Protein AF-A0A8H3WYZ9-F1 (afdb_monomer_lite)

Sequence (81 aa):
MASWEYTHKEFPKVPTLEEIDKSDVEAVRAAREQQVREYWIKVMEIRLNCLKNTIQEKNDKTRLVFIKDIRPMYLNLAKSL

Radius of gyration: 17.28 Å; chains: 1; bounding box: 46×20×42 Å

Structure (mmCIF, N/CA/C/O backbone):
data_AF-A0A8H3WYZ9-F1
#
_entry.id   AF-A0A8H3WYZ9-F1
#
loop_
_atom_site.group_PDB
_atom_site.id
_atom_site.type_symbol
_atom_site.label_atom_id
_atom_site.label_alt_id
_atom_site.label_comp_id
_atom_site.label_asym_id
_atom_site.label_entity_id
_atom_site.label_seq_id
_atom_site.pdbx_PDB_ins_code
_atom_site.Cartn_x
_atom_site.Cartn_y
_atom_site.Cartn_z
_atom_site.occupancy
_atom_site.B_iso_or_equiv
_atom_site.auth_seq_id
_atom_site.auth_comp_id
_atom_site.auth_asym_id
_atom_site.auth_atom_id
_atom_site.pdbx_PDB_model_num
ATOM 1 N N . MET A 1 1 ? -23.843 3.119 -21.233 1.00 54.59 1 MET A N 1
ATOM 2 C CA . MET A 1 1 ? -22.367 3.168 -21.165 1.00 54.59 1 MET A CA 1
ATOM 3 C C . MET A 1 1 ? -21.836 1.903 -21.806 1.00 54.59 1 MET A C 1
ATOM 5 O O . MET A 1 1 ? -22.451 0.855 -21.627 1.00 54.59 1 MET A O 1
ATOM 9 N N . ALA A 1 2 ? -20.810 2.007 -22.647 1.00 60.25 2 ALA A N 1
ATOM 10 C CA . ALA A 1 2 ? -20.326 0.867 -23.417 1.00 60.25 2 ALA A CA 1
ATOM 11 C C . ALA A 1 2 ? -19.489 -0.070 -22.528 1.00 60.25 2 ALA A C 1
ATOM 13 O O . ALA A 1 2 ? -18.750 0.383 -21.664 1.00 60.25 2 ALA A O 1
ATOM 14 N N . SER A 1 3 ? -19.578 -1.384 -22.750 1.00 68.12 3 SER A N 1
ATOM 15 C CA . SER A 1 3 ? -18.930 -2.431 -21.933 1.00 68.12 3 SER A CA 1
ATOM 16 C C . SER A 1 3 ? -17.391 -2.351 -21.845 1.00 68.12 3 SER A C 1
ATOM 18 O O . SER A 1 3 ? -16.790 -3.118 -21.097 1.00 68.12 3 SER A O 1
ATOM 20 N N . TRP A 1 4 ? -16.748 -1.484 -22.626 1.00 77.81 4 TRP A N 1
ATOM 21 C CA . TRP A 1 4 ? -15.292 -1.340 -22.739 1.00 77.81 4 TRP A CA 1
ATOM 22 C C . TRP A 1 4 ? -14.760 -0.034 -22.131 1.00 77.81 4 TRP A C 1
ATOM 24 O O . TRP A 1 4 ? -13.558 0.223 -22.176 1.00 77.81 4 TRP A O 1
ATOM 34 N N . GLU A 1 5 ? -15.638 0.802 -21.578 1.00 77.62 5 GLU A N 1
ATOM 35 C CA . GLU A 1 5 ? -15.274 2.087 -20.987 1.00 77.62 5 GLU A CA 1
ATOM 36 C C . GLU A 1 5 ? -14.574 1.845 -19.640 1.00 77.62 5 GLU A C 1
ATOM 38 O O . GLU A 1 5 ? -15.190 1.455 -18.648 1.00 77.62 5 GLU A O 1
ATOM 43 N N . TYR A 1 6 ? -13.251 2.004 -19.618 1.00 79.31 6 TYR A N 1
ATOM 44 C CA . TYR A 1 6 ? -12.458 1.838 -18.405 1.00 79.31 6 TYR A CA 1
ATOM 45 C C . TYR A 1 6 ? -12.555 3.096 -17.538 1.00 79.31 6 TYR A C 1
ATOM 47 O O . TYR A 1 6 ? -12.176 4.187 -17.961 1.00 79.31 6 TYR A O 1
ATOM 55 N N . THR A 1 7 ? -13.026 2.940 -16.302 1.00 87.62 7 THR A N 1
ATOM 56 C CA . THR A 1 7 ? -13.028 4.005 -15.293 1.00 87.62 7 THR A CA 1
ATOM 57 C C . THR A 1 7 ? -11.970 3.702 -14.241 1.00 87.62 7 THR A C 1
ATOM 59 O O . THR A 1 7 ? -11.976 2.629 -13.632 1.00 87.62 7 THR A O 1
ATOM 62 N N . HIS A 1 8 ? -11.052 4.645 -14.018 1.00 87.56 8 HIS A N 1
ATOM 63 C CA . HIS A 1 8 ? -10.076 4.529 -12.940 1.00 87.56 8 HIS A CA 1
ATOM 64 C C . HIS A 1 8 ? -10.794 4.463 -11.592 1.00 87.56 8 HIS A C 1
ATOM 66 O O . HIS A 1 8 ? -11.657 5.283 -11.287 1.00 87.56 8 HIS A O 1
ATOM 72 N N . LYS A 1 9 ? -10.429 3.472 -10.777 1.00 89.75 9 LYS A N 1
ATOM 73 C CA . LYS A 1 9 ? -10.966 3.343 -9.427 1.00 89.75 9 LYS A CA 1
ATOM 74 C C . LYS A 1 9 ? -10.227 4.293 -8.492 1.00 89.75 9 LYS A C 1
ATOM 76 O O . LYS A 1 9 ? -9.014 4.178 -8.330 1.00 89.75 9 LYS A O 1
ATOM 81 N N . GLU A 1 10 ? -10.974 5.178 -7.852 1.00 91.00 10 GLU A N 1
ATOM 82 C CA . GLU A 1 10 ? -10.478 6.038 -6.784 1.00 91.00 10 GLU A CA 1
ATOM 83 C C . GLU A 1 10 ? -10.736 5.393 -5.420 1.00 91.00 10 GLU A C 1
ATOM 85 O O . GLU A 1 10 ? -11.681 4.618 -5.242 1.00 91.00 10 GLU A O 1
ATOM 90 N N . PHE A 1 11 ? -9.871 5.690 -4.454 1.00 90.31 11 PHE A N 1
ATOM 91 C CA . PHE A 1 11 ? -9.992 5.195 -3.088 1.00 90.31 11 PHE A CA 1
ATOM 92 C C . PHE A 1 11 ? -9.922 6.377 -2.121 1.00 90.31 11 PHE A C 1
ATOM 94 O O . PHE A 1 11 ? -9.033 7.218 -2.275 1.00 90.31 11 PHE A O 1
ATOM 101 N N . PRO A 1 12 ? -10.817 6.451 -1.121 1.00 89.38 12 PRO A N 1
ATOM 102 C CA . PRO A 1 12 ? -10.724 7.474 -0.095 1.00 89.38 12 PRO A CA 1
ATOM 103 C C . PRO A 1 12 ? -9.450 7.271 0.726 1.00 89.38 12 PRO A C 1
ATOM 105 O O . PRO A 1 12 ? -9.001 6.140 0.941 1.00 89.38 12 PRO A O 1
ATOM 108 N N . LYS A 1 13 ? -8.882 8.379 1.199 1.00 90.56 13 LYS A N 1
ATOM 109 C CA . LYS A 1 13 ? -7.761 8.345 2.132 1.00 90.56 13 LYS A CA 1
ATOM 110 C C . LYS A 1 13 ? -8.292 7.991 3.519 1.00 90.56 13 LYS A C 1
ATOM 112 O O . LYS A 1 13 ? -9.168 8.680 4.036 1.00 90.56 13 LYS A O 1
ATOM 117 N N . VAL A 1 14 ? -7.760 6.928 4.099 1.00 92.38 14 VAL A N 1
ATOM 118 C CA . VAL A 1 14 ? -7.989 6.513 5.481 1.00 92.38 14 VAL A CA 1
ATOM 119 C C . VAL A 1 14 ? -6.781 6.882 6.351 1.00 92.38 14 VAL A C 1
ATOM 121 O O . VAL A 1 14 ? -5.689 7.119 5.814 1.00 92.38 14 VAL A O 1
ATOM 124 N N . PRO A 1 15 ? -6.961 6.971 7.680 1.00 92.19 15 PRO A N 1
ATOM 125 C CA . PRO A 1 15 ? -5.855 7.197 8.601 1.00 92.19 15 PRO A CA 1
ATOM 126 C C . PRO A 1 15 ? -4.810 6.076 8.523 1.00 92.19 15 PRO A C 1
ATOM 128 O O . PRO A 1 15 ? -5.085 4.955 8.085 1.00 92.19 15 PRO A O 1
ATOM 131 N N . THR A 1 16 ? -3.586 6.386 8.926 1.00 90.88 16 THR A N 1
ATOM 132 C CA . THR A 1 16 ? -2.477 5.426 8.937 1.00 90.88 16 THR A CA 1
ATOM 133 C C . THR A 1 16 ? -2.562 4.484 10.141 1.00 90.88 16 THR A C 1
ATOM 135 O O . THR A 1 16 ? -3.248 4.754 11.122 1.00 90.88 16 THR A O 1
ATOM 138 N N . LEU A 1 17 ? -1.824 3.367 10.105 1.00 89.31 17 LEU A N 1
ATOM 139 C CA . LEU A 1 17 ? -1.791 2.393 11.210 1.00 89.31 17 LEU A CA 1
ATOM 140 C C . LEU A 1 17 ? -1.286 2.968 12.546 1.00 89.31 17 LEU A C 1
ATOM 142 O O . LEU A 1 17 ? -1.482 2.340 13.583 1.00 89.31 17 LEU A O 1
ATOM 146 N N . GLU A 1 18 ? -0.614 4.119 12.521 1.00 90.81 18 GLU A N 1
ATOM 147 C CA . GLU A 1 18 ? -0.119 4.826 13.709 1.00 90.81 18 GLU A CA 1
ATOM 148 C C . GLU A 1 18 ? -1.196 5.718 14.344 1.00 90.81 18 GLU A C 1
ATOM 150 O O . GLU A 1 18 ? -1.142 5.993 15.540 1.00 90.81 18 GLU A O 1
ATOM 155 N N . GLU A 1 19 ? -2.187 6.135 13.554 1.00 89.94 19 GLU A N 1
ATOM 156 C CA . GLU A 1 19 ? -3.261 7.055 13.947 1.00 89.94 19 GLU A CA 1
ATOM 157 C C . GLU A 1 19 ? -4.535 6.321 14.401 1.00 89.94 19 GLU A C 1
ATOM 159 O O . GLU A 1 19 ? -5.470 6.948 14.897 1.00 89.94 19 GLU A O 1
ATOM 164 N N . ILE A 1 20 ? -4.590 4.999 14.221 1.00 91.06 20 ILE A N 1
ATOM 165 C CA . ILE A 1 20 ? -5.772 4.163 14.460 1.00 91.06 20 ILE A CA 1
ATOM 166 C C . ILE A 1 20 ? -5.620 3.368 15.757 1.00 91.06 20 ILE A C 1
ATOM 168 O O . ILE A 1 20 ? -4.546 2.845 16.065 1.00 91.06 20 ILE A O 1
ATOM 172 N N . ASP A 1 21 ? -6.723 3.211 16.491 1.00 91.38 21 ASP A N 1
ATOM 173 C CA . ASP A 1 21 ? -6.778 2.272 17.606 1.00 91.38 21 ASP A CA 1
ATOM 174 C C . ASP A 1 21 ? -6.660 0.827 17.097 1.00 91.38 21 ASP A C 1
ATOM 176 O O . ASP A 1 21 ? -7.451 0.350 16.287 1.00 91.38 21 ASP A O 1
ATOM 180 N N . LYS A 1 22 ? -5.679 0.096 17.624 1.00 89.44 22 LYS A N 1
ATOM 181 C CA . LYS A 1 22 ? -5.407 -1.299 17.261 1.00 89.44 22 LYS A CA 1
ATOM 182 C C . LYS A 1 22 ? -6.549 -2.247 17.630 1.00 89.44 22 LYS A C 1
ATOM 184 O O . LYS A 1 22 ? -6.558 -3.373 17.136 1.00 89.44 22 LYS A O 1
ATOM 189 N N . SER A 1 23 ? -7.460 -1.825 18.509 1.00 93.12 23 SER A N 1
ATOM 190 C CA . SER A 1 23 ? -8.659 -2.590 18.854 1.00 93.12 23 SER A CA 1
ATOM 191 C C . SER A 1 23 ? -9.734 -2.545 17.755 1.00 93.12 23 SER A C 1
ATOM 193 O O . SER A 1 23 ? -10.514 -3.491 17.630 1.00 93.12 23 SER A O 1
ATOM 195 N N . ASP A 1 24 ? -9.731 -1.507 16.910 1.00 93.88 24 ASP A N 1
ATOM 196 C CA . ASP A 1 24 ? -10.652 -1.357 15.785 1.00 93.88 24 ASP A CA 1
ATOM 197 C C . ASP A 1 24 ? -10.160 -2.162 14.574 1.00 93.88 24 ASP A C 1
ATOM 199 O O . ASP A 1 24 ? -9.352 -1.725 13.748 1.00 93.88 24 ASP A O 1
ATOM 203 N N . VAL A 1 25 ? -10.662 -3.393 14.477 1.00 92.06 25 VAL A N 1
ATOM 204 C CA . VAL A 1 25 ? -10.280 -4.350 13.434 1.00 92.06 25 VAL A CA 1
ATOM 205 C C . VAL A 1 25 ? -10.616 -3.836 12.028 1.00 92.06 25 VAL A C 1
ATOM 207 O O . VAL A 1 25 ? -9.860 -4.108 11.089 1.00 92.06 25 VAL A O 1
ATOM 210 N N . GLU A 1 26 ? -11.715 -3.095 11.856 1.00 92.00 26 GLU A N 1
ATOM 211 C CA . GLU A 1 26 ? -12.126 -2.582 10.544 1.00 92.00 26 GLU A CA 1
ATOM 212 C C . GLU A 1 26 ? -11.215 -1.446 10.088 1.00 92.00 26 GLU A C 1
ATOM 214 O O . GLU A 1 26 ? -10.723 -1.468 8.954 1.00 92.00 26 GLU A O 1
ATOM 219 N N . ALA A 1 27 ? -10.913 -0.506 10.985 1.00 90.38 27 ALA A N 1
ATOM 220 C CA . ALA A 1 27 ? -9.991 0.583 10.694 1.00 90.38 27 ALA A CA 1
ATOM 221 C C . ALA A 1 27 ? -8.575 0.056 10.401 1.00 90.38 27 ALA A C 1
ATOM 223 O O . ALA A 1 27 ? -7.953 0.458 9.412 1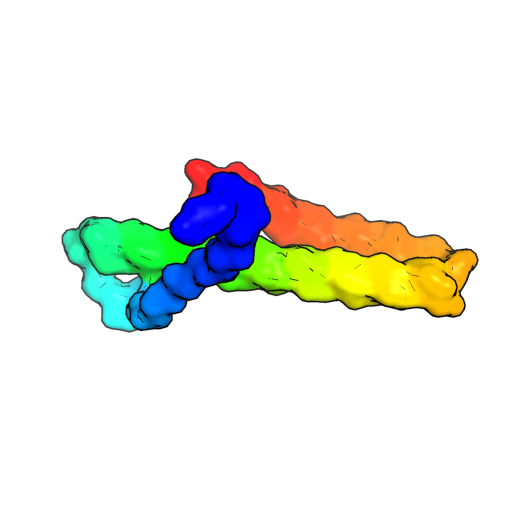.00 90.38 27 ALA A O 1
ATOM 224 N N . VAL A 1 28 ? -8.090 -0.921 11.178 1.00 92.75 28 VAL A N 1
ATOM 225 C CA . VAL A 1 28 ? -6.800 -1.587 10.922 1.00 92.75 28 VAL A CA 1
ATOM 226 C C . VAL A 1 28 ? -6.782 -2.252 9.544 1.00 92.75 28 VAL A C 1
ATOM 228 O O . VAL A 1 28 ? -5.787 -2.151 8.819 1.00 92.75 28 VAL A O 1
ATOM 231 N N . ARG A 1 29 ? -7.869 -2.925 9.149 1.00 91.38 29 ARG A N 1
ATOM 232 C CA . ARG A 1 29 ? -7.973 -3.561 7.830 1.00 91.38 29 ARG A CA 1
ATOM 233 C C . ARG A 1 29 ? -7.920 -2.529 6.708 1.00 91.38 29 ARG A C 1
ATOM 235 O O . ARG A 1 29 ? -7.118 -2.685 5.787 1.00 91.38 29 ARG A O 1
ATOM 242 N N . ALA A 1 30 ? -8.714 -1.466 6.809 1.00 92.38 30 ALA A N 1
ATOM 243 C CA . ALA A 1 30 ? -8.757 -0.403 5.810 1.00 92.38 30 ALA A CA 1
ATOM 244 C C . ALA A 1 30 ? -7.385 0.272 5.633 1.00 92.38 30 ALA A C 1
ATOM 246 O O . ALA A 1 30 ? -6.934 0.485 4.504 1.00 92.38 30 ALA A O 1
ATOM 247 N N . ALA A 1 31 ? -6.681 0.541 6.737 1.00 92.69 31 ALA A N 1
ATOM 248 C CA . ALA A 1 31 ? -5.346 1.131 6.708 1.00 92.69 31 ALA A CA 1
ATOM 249 C C . ALA A 1 31 ? -4.298 0.202 6.084 1.00 92.69 31 ALA A C 1
ATOM 251 O O . ALA A 1 31 ? -3.479 0.655 5.283 1.00 92.69 31 ALA A O 1
ATOM 252 N N . ARG A 1 32 ? -4.348 -1.109 6.367 1.00 91.25 32 ARG A N 1
ATOM 253 C CA . ARG A 1 32 ? -3.480 -2.095 5.694 1.00 91.25 32 ARG A CA 1
ATOM 254 C C . ARG A 1 32 ? -3.727 -2.132 4.192 1.00 91.25 32 ARG A C 1
ATOM 256 O O . ARG A 1 32 ? -2.777 -2.130 3.414 1.00 91.25 32 ARG A O 1
ATOM 263 N N . GLU A 1 33 ? -4.987 -2.131 3.772 1.00 91.62 33 GLU A N 1
ATOM 264 C CA . GLU A 1 33 ? -5.329 -2.117 2.350 1.00 91.62 33 GLU A CA 1
ATOM 265 C C . GLU A 1 33 ? -4.828 -0.849 1.648 1.00 91.62 33 GLU A C 1
ATOM 267 O O . GLU A 1 33 ? -4.316 -0.928 0.529 1.00 91.62 33 GLU A O 1
ATOM 272 N N . GLN A 1 34 ? -4.931 0.317 2.295 1.00 92.06 34 GLN A N 1
ATOM 273 C CA . GLN A 1 34 ? -4.335 1.543 1.767 1.00 92.06 34 GLN A CA 1
ATOM 274 C C . GLN A 1 34 ? -2.812 1.433 1.672 1.00 92.06 34 GLN A C 1
ATOM 276 O O . GLN A 1 34 ? -2.251 1.760 0.627 1.00 92.06 3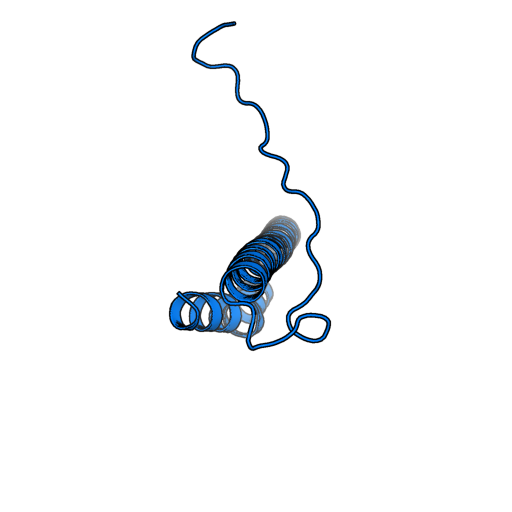4 GLN A O 1
ATOM 281 N N . GLN A 1 35 ? -2.150 0.918 2.708 1.00 90.56 35 GLN A N 1
ATOM 282 C CA . GLN A 1 35 ? -0.697 0.767 2.728 1.00 90.56 35 GLN A CA 1
ATOM 283 C C . GLN A 1 35 ? -0.202 -0.134 1.585 1.00 90.56 35 GLN A C 1
ATOM 285 O O . GLN A 1 35 ? 0.775 0.195 0.911 1.00 90.56 35 GLN A O 1
ATOM 290 N N . VAL A 1 36 ? -0.910 -1.234 1.304 1.00 89.50 36 VAL A N 1
ATOM 291 C CA . VAL A 1 36 ? -0.614 -2.121 0.167 1.00 89.50 36 VAL A CA 1
ATOM 292 C C . VAL A 1 36 ? -0.789 -1.394 -1.170 1.00 89.50 36 VAL A C 1
ATOM 294 O O . VAL A 1 36 ? 0.068 -1.521 -2.048 1.00 89.50 36 VAL A O 1
ATOM 297 N N . ARG A 1 37 ? -1.860 -0.601 -1.339 1.00 91.12 37 ARG A N 1
ATOM 298 C CA . ARG A 1 37 ? -2.078 0.204 -2.558 1.00 91.12 37 ARG A CA 1
ATOM 299 C C . ARG A 1 37 ? -0.949 1.213 -2.780 1.00 91.12 37 ARG A C 1
ATOM 301 O O . ARG A 1 37 ? -0.395 1.274 -3.874 1.00 91.12 37 ARG A O 1
ATOM 308 N N . GLU A 1 38 ? -0.576 1.966 -1.750 1.00 90.62 38 GLU A N 1
ATOM 309 C CA . GLU A 1 38 ? 0.505 2.959 -1.817 1.00 90.62 38 GLU A CA 1
ATOM 310 C C . GLU A 1 38 ? 1.857 2.319 -2.145 1.00 90.62 38 GLU A C 1
ATOM 312 O O . GLU A 1 38 ? 2.652 2.861 -2.915 1.00 90.62 38 GLU A O 1
ATOM 317 N N .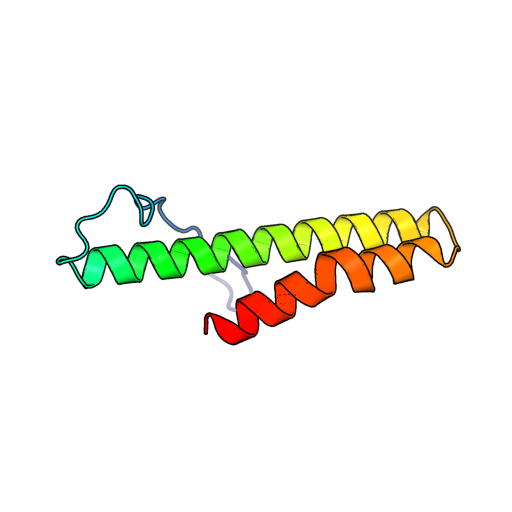 TYR A 1 39 ? 2.115 1.134 -1.599 1.00 88.06 39 TYR A N 1
ATOM 318 C CA . TYR A 1 39 ? 3.339 0.403 -1.885 1.00 88.06 39 TYR A CA 1
ATOM 319 C C . TYR A 1 39 ? 3.404 -0.072 -3.340 1.00 88.06 39 TYR A C 1
ATOM 321 O O . TYR A 1 39 ? 4.442 0.061 -3.991 1.00 88.06 39 TYR A O 1
ATOM 329 N N . TRP A 1 40 ? 2.289 -0.567 -3.883 1.00 86.69 40 TRP A N 1
ATOM 330 C CA . TRP A 1 40 ? 2.184 -0.912 -5.301 1.00 86.69 40 TRP A CA 1
ATOM 331 C C . TRP A 1 40 ? 2.433 0.286 -6.216 1.00 86.69 40 TRP A C 1
ATOM 333 O O . TRP A 1 40 ? 3.141 0.141 -7.214 1.00 86.69 40 TRP A O 1
ATOM 343 N N . ILE A 1 41 ? 1.902 1.461 -5.865 1.00 89.25 41 ILE A N 1
ATOM 344 C CA . ILE A 1 41 ? 2.152 2.706 -6.603 1.00 89.25 41 ILE A CA 1
ATOM 345 C C . ILE A 1 41 ? 3.655 2.997 -6.636 1.00 89.25 41 ILE A C 1
ATOM 347 O O . ILE A 1 41 ? 4.214 3.113 -7.725 1.00 89.25 41 ILE A O 1
ATOM 351 N N . LYS A 1 42 ? 4.335 2.984 -5.481 1.00 86.69 42 LYS A N 1
ATOM 352 C CA . LYS A 1 42 ? 5.793 3.202 -5.406 1.00 86.69 42 LYS A CA 1
ATOM 353 C C . LYS A 1 42 ? 6.574 2.210 -6.265 1.00 86.69 42 LYS A C 1
ATOM 355 O O . LYS A 1 42 ? 7.473 2.594 -7.009 1.00 86.69 42 LYS A O 1
ATOM 360 N N . VAL A 1 43 ? 6.221 0.928 -6.206 1.00 84.00 43 VAL A N 1
ATOM 361 C CA . VAL A 1 43 ? 6.862 -0.111 -7.025 1.00 84.00 43 VAL A CA 1
ATOM 362 C C . VAL A 1 43 ? 6.693 0.171 -8.523 1.00 84.00 43 VAL A C 1
ATOM 364 O O . VAL A 1 43 ? 7.649 0.022 -9.291 1.00 84.00 43 VAL A O 1
ATOM 367 N N . MET A 1 44 ? 5.502 0.597 -8.951 1.00 85.69 44 MET A N 1
ATOM 368 C CA . MET A 1 44 ? 5.240 0.938 -10.351 1.00 85.69 44 MET A CA 1
ATOM 369 C C . MET A 1 44 ? 5.947 2.224 -10.782 1.00 85.69 44 MET A C 1
ATOM 371 O O . MET A 1 44 ? 6.493 2.261 -11.883 1.00 85.69 44 MET A O 1
ATOM 375 N N . GLU A 1 45 ? 6.021 3.239 -9.923 1.00 85.88 45 GLU A N 1
ATOM 376 C CA . GLU A 1 45 ? 6.776 4.470 -10.179 1.00 85.88 45 GLU A CA 1
ATOM 377 C C . GLU A 1 45 ? 8.266 4.183 -10.390 1.00 85.88 45 GLU A C 1
ATOM 379 O O . GLU A 1 45 ? 8.849 4.609 -11.391 1.00 85.88 45 GLU A O 1
ATOM 384 N N . ILE A 1 46 ? 8.881 3.391 -9.504 1.00 82.38 46 ILE A N 1
ATOM 385 C CA . ILE A 1 46 ? 10.294 3.008 -9.637 1.00 82.38 46 ILE A CA 1
ATOM 386 C C . ILE A 1 46 ? 10.496 2.190 -10.918 1.00 82.38 46 ILE A C 1
ATOM 388 O O . ILE A 1 46 ? 11.457 2.424 -11.656 1.00 82.38 46 ILE A O 1
ATOM 392 N N . ARG A 1 47 ? 9.574 1.273 -11.242 1.00 78.75 47 ARG A N 1
ATOM 393 C CA . ARG A 1 47 ? 9.617 0.500 -12.493 1.00 78.75 47 ARG A CA 1
ATOM 394 C C . ARG A 1 47 ? 9.551 1.402 -13.724 1.00 78.75 47 ARG A C 1
ATOM 396 O O . ARG A 1 47 ? 10.349 1.216 -14.640 1.00 78.75 47 ARG A O 1
ATOM 403 N N . LEU A 1 48 ? 8.633 2.368 -13.759 1.00 82.62 48 LEU A N 1
ATOM 404 C CA . LEU A 1 48 ? 8.506 3.318 -14.867 1.00 82.62 48 LEU A CA 1
ATOM 405 C C . LEU A 1 48 ? 9.772 4.164 -15.024 1.00 82.62 48 LEU A C 1
ATOM 407 O O . LEU A 1 48 ? 10.250 4.336 -16.144 1.00 82.62 48 LEU A O 1
ATOM 411 N N . ASN A 1 49 ? 10.356 4.628 -13.919 1.00 78.69 49 ASN A N 1
ATOM 412 C CA . ASN A 1 49 ? 11.618 5.367 -13.941 1.00 78.69 49 ASN A CA 1
ATOM 413 C C . ASN A 1 49 ? 12.780 4.505 -14.457 1.00 78.69 49 ASN A C 1
ATOM 415 O O . ASN A 1 49 ? 13.551 4.956 -15.301 1.00 78.69 49 ASN A O 1
ATOM 419 N N . CYS A 1 50 ? 12.866 3.239 -14.041 1.00 70.75 50 CYS A N 1
ATOM 420 C CA . CYS A 1 50 ? 13.862 2.306 -14.572 1.00 70.75 50 CYS A CA 1
ATOM 421 C C . CYS A 1 50 ? 13.691 2.081 -16.077 1.00 70.75 50 CYS A C 1
ATOM 423 O O . CYS A 1 50 ? 14.677 2.080 -16.810 1.00 70.75 50 CYS A O 1
ATOM 425 N N . LEU A 1 51 ? 12.455 1.914 -16.557 1.00 69.81 51 LEU A N 1
ATOM 426 C CA . LEU A 1 51 ? 12.181 1.735 -17.984 1.00 69.81 51 LEU A CA 1
ATOM 427 C C . LEU A 1 51 ? 12.571 2.975 -18.795 1.00 69.81 51 LEU A C 1
ATOM 429 O O . LEU A 1 51 ? 13.255 2.831 -19.807 1.00 69.81 51 LEU A O 1
ATOM 433 N N . LYS A 1 52 ? 12.218 4.180 -18.328 1.00 71.75 52 LYS A N 1
ATOM 434 C CA . LYS A 1 52 ? 12.640 5.443 -18.958 1.00 71.75 52 LYS A CA 1
ATOM 435 C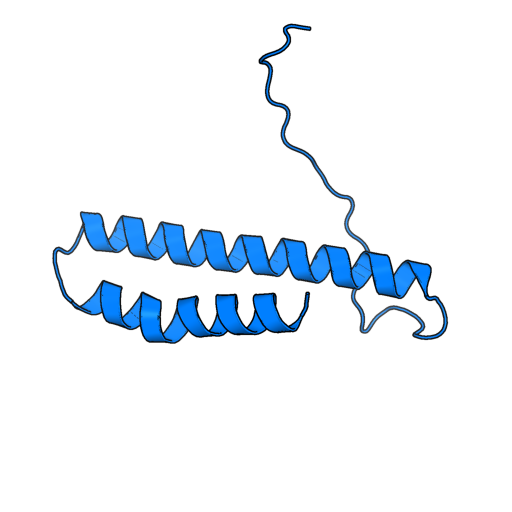 C . LYS A 1 52 ? 14.164 5.533 -19.063 1.00 71.75 52 LYS A C 1
ATOM 437 O O . LYS A 1 52 ? 14.688 5.746 -20.154 1.00 71.75 52 LYS A O 1
ATOM 442 N N . ASN A 1 53 ? 14.865 5.249 -17.966 1.00 63.88 53 ASN A N 1
ATOM 443 C CA . ASN A 1 53 ? 16.327 5.278 -17.930 1.00 63.88 53 ASN A CA 1
ATOM 444 C C . ASN A 1 53 ? 16.962 4.191 -18.816 1.00 63.88 53 ASN A C 1
ATOM 446 O O . ASN A 1 53 ? 18.011 4.427 -19.398 1.00 63.88 53 ASN A O 1
ATOM 450 N N . THR A 1 54 ? 16.323 3.026 -18.981 1.00 58.22 54 THR A N 1
ATOM 451 C CA . THR A 1 54 ? 16.816 1.951 -19.871 1.00 58.22 54 THR A CA 1
ATOM 452 C C . THR A 1 54 ? 16.699 2.332 -21.350 1.00 58.22 54 THR A C 1
ATOM 454 O O . THR A 1 54 ? 17.534 1.940 -22.161 1.00 58.22 54 THR A O 1
ATOM 457 N N . ILE A 1 55 ? 15.660 3.089 -21.719 1.00 57.44 55 ILE A N 1
ATOM 458 C CA . ILE A 1 55 ? 15.476 3.582 -23.093 1.00 57.44 55 ILE A CA 1
ATOM 459 C C . ILE A 1 55 ? 16.522 4.661 -23.420 1.00 57.44 55 ILE A C 1
ATOM 461 O O . ILE A 1 55 ? 16.981 4.738 -24.559 1.00 57.44 55 ILE A O 1
ATOM 465 N N . GLN A 1 56 ? 16.923 5.463 -22.428 1.00 55.19 56 GLN A N 1
ATOM 466 C CA . GLN A 1 56 ? 17.930 6.519 -22.585 1.00 55.19 56 GLN A CA 1
ATOM 467 C C . GLN A 1 56 ? 19.377 6.010 -22.476 1.00 55.19 56 GLN A C 1
ATOM 469 O O . GLN A 1 56 ? 20.243 6.500 -23.197 1.00 55.19 56 GLN A O 1
ATOM 474 N N . GLU A 1 57 ? 19.650 5.000 -21.648 1.00 53.75 57 GLU A N 1
ATOM 475 C CA . GLU A 1 57 ? 20.977 4.406 -21.476 1.00 53.75 57 GLU A CA 1
ATOM 476 C C . GLU A 1 57 ? 20.920 2.880 -21.666 1.00 53.75 57 GLU A C 1
ATOM 478 O O . GLU A 1 57 ? 20.427 2.144 -20.809 1.00 53.75 57 GLU A O 1
ATOM 483 N N . LYS A 1 58 ? 21.482 2.372 -22.774 1.00 51.88 58 LYS A N 1
ATOM 484 C CA . LYS A 1 58 ? 21.720 0.932 -23.004 1.00 51.88 58 LYS A CA 1
ATOM 485 C C . LYS A 1 58 ? 22.825 0.391 -22.071 1.00 51.88 58 LYS A C 1
ATOM 487 O O . LYS A 1 58 ? 23.866 -0.022 -22.565 1.00 51.88 58 LYS A O 1
ATOM 492 N N . ASN A 1 59 ? 22.666 0.434 -20.746 1.00 55.09 59 ASN A N 1
ATOM 493 C CA . ASN A 1 59 ? 23.732 0.039 -19.812 1.00 55.09 59 ASN A CA 1
ATOM 494 C C . ASN A 1 59 ? 23.247 -0.760 -18.591 1.00 55.09 59 ASN A C 1
ATOM 496 O O . ASN A 1 59 ? 22.182 -0.505 -18.039 1.00 55.09 59 ASN A O 1
ATOM 500 N N . ASP A 1 60 ? 24.104 -1.672 -18.110 1.00 59.12 60 ASP A N 1
ATOM 501 C CA . ASP A 1 60 ? 23.910 -2.608 -16.980 1.00 59.12 60 ASP A CA 1
ATOM 502 C C . ASP A 1 60 ? 23.422 -1.984 -15.653 1.00 59.12 60 ASP A C 1
ATOM 504 O O . ASP A 1 60 ? 22.933 -2.689 -14.762 1.00 59.12 60 ASP A O 1
ATOM 508 N N . LYS A 1 61 ? 23.509 -0.657 -15.502 1.00 61.06 61 LYS A N 1
ATOM 509 C CA . LYS A 1 61 ? 23.080 0.082 -14.303 1.00 61.06 61 LYS A CA 1
ATOM 510 C C . LYS A 1 61 ? 21.591 -0.106 -13.992 1.00 61.06 61 LYS A C 1
ATOM 512 O O . LYS A 1 61 ? 21.233 -0.217 -12.822 1.00 61.0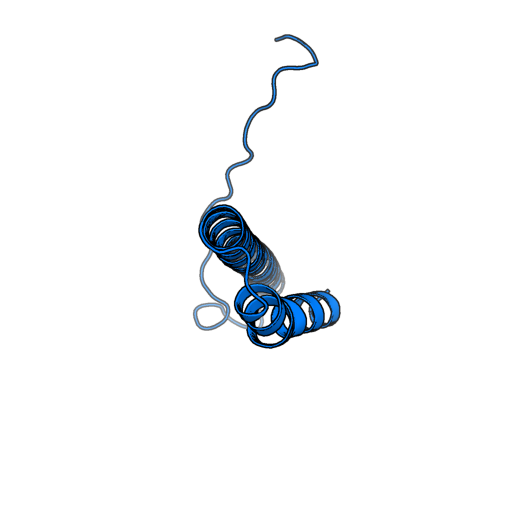6 61 LYS A O 1
ATOM 517 N N . THR A 1 62 ? 20.723 -0.225 -14.995 1.00 61.19 62 THR A N 1
ATOM 518 C CA . THR A 1 62 ? 19.278 -0.437 -14.783 1.00 61.19 62 THR A CA 1
ATOM 519 C C . THR A 1 62 ? 18.951 -1.815 -14.220 1.00 61.19 62 THR A C 1
ATOM 521 O O . THR A 1 62 ? 18.029 -1.950 -13.413 1.00 61.19 62 THR A O 1
ATOM 524 N N . ARG A 1 63 ? 19.751 -2.838 -14.546 1.00 63.12 63 ARG A N 1
ATOM 525 C CA . ARG A 1 63 ? 19.617 -4.176 -13.953 1.00 63.12 63 ARG A CA 1
ATOM 526 C C . ARG A 1 63 ? 19.966 -4.165 -12.462 1.00 63.12 63 ARG A C 1
ATOM 528 O O . ARG A 1 63 ? 19.303 -4.836 -11.672 1.00 63.12 63 ARG A O 1
ATOM 535 N N . LEU A 1 64 ? 20.962 -3.369 -12.067 1.00 64.94 64 LEU A N 1
ATOM 536 C CA . LEU A 1 64 ? 21.359 -3.204 -10.667 1.00 64.94 64 LEU A CA 1
ATOM 537 C C . LEU A 1 64 ? 20.290 -2.482 -9.837 1.00 64.94 64 LEU A C 1
ATOM 539 O O . LEU A 1 64 ? 20.012 -2.937 -8.731 1.00 64.94 64 LEU A O 1
ATOM 543 N N . VAL A 1 65 ? 19.648 -1.436 -10.370 1.00 66.81 65 VAL A N 1
ATOM 544 C CA . VAL A 1 65 ? 18.524 -0.747 -9.698 1.00 66.81 65 VAL A CA 1
ATOM 545 C C . VAL A 1 65 ? 17.343 -1.701 -9.495 1.00 66.81 65 VAL A C 1
ATOM 547 O O . VAL A 1 65 ? 16.777 -1.781 -8.406 1.00 66.81 65 VAL A O 1
ATOM 550 N N . PHE A 1 66 ? 17.009 -2.517 -10.502 1.00 66.00 66 PHE A N 1
ATOM 551 C CA . PHE A 1 66 ? 15.938 -3.507 -10.356 1.00 66.00 66 PHE A CA 1
ATOM 552 C C . PHE A 1 66 ? 16.230 -4.533 -9.247 1.00 66.00 66 PHE A C 1
ATOM 554 O O . PHE A 1 66 ? 15.356 -4.856 -8.444 1.00 66.00 66 PHE A O 1
ATOM 561 N N . ILE A 1 67 ? 17.462 -5.044 -9.180 1.00 69.31 67 ILE A N 1
ATOM 562 C CA . ILE A 1 67 ? 17.853 -6.050 -8.182 1.00 69.31 67 ILE A CA 1
ATOM 563 C C . ILE A 1 67 ? 17.950 -5.447 -6.774 1.00 69.31 67 ILE A C 1
ATOM 565 O O . ILE A 1 67 ? 17.561 -6.118 -5.818 1.00 69.31 67 ILE A O 1
ATOM 569 N N . LYS A 1 68 ? 18.469 -4.221 -6.639 1.00 75.75 68 LYS A N 1
ATOM 570 C CA . LYS A 1 68 ? 18.710 -3.584 -5.338 1.00 75.75 68 LYS A CA 1
ATOM 571 C C . LYS A 1 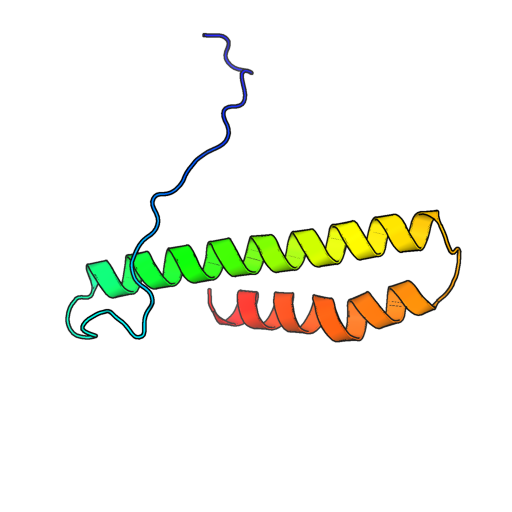68 ? 17.469 -2.932 -4.743 1.00 75.75 68 LYS A C 1
ATOM 573 O O . LYS A 1 68 ? 17.238 -3.108 -3.554 1.00 75.75 68 LYS A O 1
ATOM 578 N N . ASP A 1 69 ? 16.667 -2.248 -5.555 1.00 71.81 69 ASP A N 1
ATOM 579 C CA . ASP A 1 69 ? 15.616 -1.364 -5.039 1.00 71.81 69 ASP A CA 1
ATOM 580 C C . ASP A 1 69 ? 14.221 -1.952 -5.274 1.00 71.81 69 ASP A C 1
ATOM 582 O O . ASP A 1 69 ? 13.390 -2.007 -4.370 1.00 71.81 69 ASP A O 1
ATOM 586 N N . ILE A 1 70 ? 13.971 -2.482 -6.475 1.00 70.56 70 ILE A N 1
ATOM 587 C CA . ILE A 1 70 ? 12.645 -2.984 -6.859 1.00 70.56 70 ILE A CA 1
ATOM 588 C C . ILE A 1 70 ? 12.372 -4.385 -6.285 1.00 70.56 70 ILE A C 1
ATOM 590 O O . ILE A 1 70 ? 11.306 -4.646 -5.724 1.00 70.56 70 ILE A O 1
ATOM 594 N N . ARG A 1 71 ? 13.319 -5.319 -6.420 1.00 76.31 71 ARG A N 1
ATOM 595 C CA . ARG A 1 71 ? 13.158 -6.717 -5.984 1.00 76.31 71 ARG A CA 1
ATOM 596 C C . ARG A 1 71 ? 12.806 -6.879 -4.497 1.00 76.31 71 ARG A C 1
ATOM 598 O O . ARG A 1 71 ? 11.863 -7.624 -4.219 1.00 76.31 71 ARG A O 1
ATOM 605 N N . PRO A 1 72 ? 13.508 -6.244 -3.537 1.00 80.44 72 PRO A N 1
ATOM 606 C CA . PRO A 1 72 ? 13.137 -6.371 -2.131 1.00 80.44 72 PRO A CA 1
ATOM 607 C C . PRO A 1 72 ? 11.757 -5.781 -1.852 1.00 80.44 72 PRO A C 1
ATOM 609 O O . PRO A 1 72 ? 11.050 -6.314 -1.000 1.00 80.44 72 PRO A O 1
ATOM 612 N N . MET A 1 73 ? 11.332 -4.758 -2.604 1.00 73.00 73 MET A N 1
ATOM 613 C CA . MET A 1 73 ? 9.985 -4.223 -2.461 1.00 73.00 73 MET A CA 1
ATOM 614 C C . MET A 1 73 ? 8.912 -5.255 -2.831 1.00 73.00 73 MET A C 1
ATOM 616 O O . MET A 1 73 ? 8.034 -5.544 -2.022 1.00 73.00 73 MET A O 1
ATOM 620 N N . TYR A 1 74 ? 9.021 -5.901 -3.995 1.00 72.75 74 TYR A N 1
ATOM 621 C CA . TYR A 1 74 ? 8.105 -6.990 -4.367 1.00 72.75 74 TYR A CA 1
ATOM 622 C C . TYR A 1 74 ? 8.095 -8.132 -3.343 1.00 72.75 74 TYR A C 1
ATOM 624 O O . TYR A 1 74 ? 7.033 -8.652 -3.012 1.00 72.75 74 TYR A O 1
ATOM 632 N N . LEU A 1 75 ? 9.267 -8.516 -2.827 1.00 77.56 75 LEU A N 1
ATOM 633 C CA . LEU A 1 75 ? 9.379 -9.580 -1.827 1.00 77.56 75 LEU A CA 1
ATOM 634 C C . LEU A 1 75 ? 8.722 -9.201 -0.498 1.00 77.56 75 LEU A C 1
ATOM 636 O O . LEU A 1 75 ? 8.101 -10.052 0.130 1.00 77.56 75 LEU A O 1
ATOM 640 N N . ASN A 1 76 ? 8.842 -7.947 -0.066 1.00 75.25 76 ASN A N 1
ATOM 641 C CA . ASN A 1 76 ? 8.177 -7.469 1.142 1.00 75.25 76 ASN A CA 1
ATOM 642 C C . ASN A 1 76 ? 6.661 -7.410 0.954 1.00 75.25 76 ASN A C 1
ATOM 644 O O . ASN A 1 76 ? 5.928 -7.832 1.842 1.00 75.25 76 ASN A O 1
ATOM 648 N N . LEU A 1 77 ? 6.194 -6.979 -0.219 1.00 69.38 77 LEU A N 1
ATOM 649 C CA . LEU A 1 77 ? 4.768 -6.944 -0.520 1.00 69.38 77 LEU A CA 1
ATOM 650 C C . LEU A 1 77 ? 4.161 -8.356 -0.570 1.00 69.38 77 LEU A C 1
ATOM 652 O O . LEU A 1 77 ? 3.101 -8.590 0.003 1.00 69.38 77 LEU A O 1
ATOM 656 N N . ALA A 1 78 ? 4.877 -9.318 -1.157 1.00 70.75 78 ALA A N 1
ATOM 657 C CA . ALA A 1 78 ? 4.484 -10.727 -1.169 1.00 70.75 78 ALA A CA 1
ATOM 658 C C . ALA A 1 78 ? 4.466 -11.377 0.227 1.00 70.75 78 ALA A C 1
ATOM 660 O O . ALA A 1 78 ? 3.790 -12.380 0.410 1.00 70.75 78 ALA A O 1
ATOM 661 N N . LYS A 1 79 ? 5.208 -10.830 1.198 1.00 72.44 79 LYS A N 1
ATOM 662 C CA . LYS A 1 79 ? 5.184 -11.269 2.605 1.00 72.44 79 LYS A CA 1
ATOM 663 C C . LYS A 1 79 ? 4.098 -10.579 3.436 1.00 72.44 79 LYS A C 1
ATOM 665 O O . LYS A 1 79 ? 3.798 -11.049 4.526 1.00 72.44 79 LYS A O 1
ATOM 670 N N . SER A 1 80 ? 3.591 -9.434 2.973 1.00 60.50 80 SER A N 1
ATOM 671 C CA . SER A 1 80 ? 2.532 -8.664 3.644 1.00 60.50 80 SER A CA 1
ATOM 672 C C . SER A 1 80 ? 1.112 -9.052 3.218 1.00 60.50 80 SER A C 1
ATOM 674 O O . SER A 1 80 ? 0.157 -8.580 3.834 1.00 60.50 80 SER A O 1
ATOM 676 N N . LEU A 1 81 ? 0.994 -9.864 2.162 1.00 56.38 81 LEU A N 1
ATOM 677 C CA . LEU A 1 81 ? -0.236 -10.512 1.697 1.00 56.38 81 LEU A CA 1
ATOM 678 C C . LEU A 1 81 ? -0.408 -11.865 2.390 1.00 56.38 81 LEU A C 1
ATOM 680 O O . LEU A 1 81 ? -1.569 -12.190 2.716 1.00 56.38 81 LEU A O 1
#

Organism: Gigaspora margarita (NCBI:txid4874)

Secondary structure (DSSP, 8-state):
--TT---PPP-PPPPPTTTS-TT-HHHHHHHHHHHHHHHHHHHHHHHHHHHHHHHH--STHHHHHIIIIIHHHHHHHHHH-

pLDDT: mean 78.76, std 12.76, range [51.88, 93.88]

Foldseek 3Di:
DDPPDDDDDDDDDADAPVPDDPVPPVSNVSNLVVVLVVLVVVLVVLVVVLVVVCVVDVDPVSVVCCVPPNVVSVVVSVVSD